Protein AF-Q9R1J3-F1 (afdb_monomer_lite)

Sequence (38 aa):
MTEEYRVPDGMVGLIIGRGGEQINKIQQDSGCKVQISP

pLDDT: mean 94.06, std 4.12, range [76.19, 97.88]

Organism: Mus musculus (NCBI:txid10090)

Secondary structure (DSSP, 8-state):
--------HHHHHHHH-GGGHHHHHHHHHH--------

Foldseek 3Di:
DDDDDDDDPVCPCVCCDDVSVNVVVVCVVVVDDDDDDD

Structure (mmCIF, N/CA/C/O backbone):
data_AF-Q9R1J3-F1
#
_entry.id   AF-Q9R1J3-F1
#
loop_
_atom_site.group_PDB
_atom_site.id
_atom_site.type_symbol
_atom_site.label_atom_id
_atom_site.label_alt_id
_atom_site.label_comp_id
_atom_site.label_asym_id
_atom_site.label_entity_id
_atom_site.label_seq_id
_atom_site.pdbx_PDB_ins_code
_atom_site.Cartn_x
_atom_site.Cartn_y
_atom_site.Cartn_z
_atom_site.occupancy
_atom_site.B_iso_or_equiv
_atom_site.auth_seq_id
_atom_site.auth_comp_id
_atom_site.auth_asym_id
_atom_site.auth_atom_id
_atom_site.pdbx_PDB_model_num
ATOM 1 N N . MET A 1 1 ? -0.898 -13.399 14.646 1.00 84.25 1 MET A N 1
ATOM 2 C CA . MET A 1 1 ? -0.685 -14.497 13.684 1.00 84.25 1 MET A CA 1
ATOM 3 C C . MET A 1 1 ? -0.427 -13.845 12.344 1.00 84.25 1 MET A C 1
ATOM 5 O O . MET A 1 1 ? -1.144 -12.906 12.024 1.00 84.25 1 MET A O 1
ATOM 9 N N . THR A 1 2 ? 0.624 -14.257 11.644 1.00 89.62 2 THR A N 1
ATOM 10 C CA . THR A 1 2 ? 1.030 -13.665 10.364 1.00 89.62 2 THR A CA 1
ATOM 11 C C . THR A 1 2 ? 1.092 -14.781 9.340 1.00 89.62 2 THR A C 1
ATOM 13 O O . THR A 1 2 ? 1.604 -15.855 9.647 1.00 89.62 2 THR A O 1
ATOM 16 N N . GLU A 1 3 ? 0.557 -14.523 8.155 1.00 93.19 3 GLU A N 1
ATOM 17 C CA . GLU A 1 3 ? 0.579 -15.445 7.027 1.00 93.19 3 GLU A CA 1
ATOM 18 C C . GLU A 1 3 ? 1.339 -14.795 5.873 1.00 93.19 3 GLU A C 1
ATOM 20 O O . GLU A 1 3 ? 1.208 -13.594 5.632 1.00 93.19 3 GLU A O 1
ATOM 25 N N . GLU A 1 4 ? 2.144 -15.591 5.175 1.00 94.25 4 GLU A N 1
ATOM 26 C CA . GLU A 1 4 ? 2.947 -15.139 4.044 1.00 94.25 4 GLU A CA 1
ATOM 27 C C . GLU A 1 4 ? 2.379 -15.693 2.741 1.00 94.25 4 GLU A C 1
ATOM 29 O O . GLU A 1 4 ? 2.177 -16.900 2.591 1.00 94.25 4 GLU A O 1
ATOM 34 N N . TYR A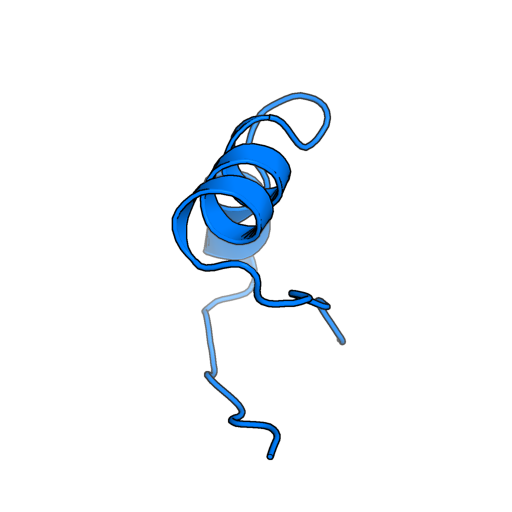 1 5 ? 2.173 -14.801 1.774 1.00 92.38 5 TYR A N 1
ATOM 35 C CA . TYR A 1 5 ? 1.672 -15.136 0.448 1.00 92.38 5 TYR A CA 1
ATOM 36 C C . TYR A 1 5 ? 2.653 -14.629 -0.604 1.00 92.38 5 TYR A C 1
ATOM 38 O O . TYR A 1 5 ? 2.978 -13.443 -0.646 1.00 92.38 5 TYR A O 1
ATOM 46 N N . ARG A 1 6 ? 3.129 -15.531 -1.468 1.00 94.69 6 ARG A N 1
ATOM 47 C CA . ARG A 1 6 ? 4.020 -15.172 -2.578 1.00 94.69 6 ARG A CA 1
ATOM 48 C C . ARG A 1 6 ? 3.199 -14.659 -3.748 1.00 94.69 6 ARG A C 1
ATOM 50 O O . ARG A 1 6 ? 2.250 -15.317 -4.173 1.00 94.69 6 ARG A O 1
ATOM 57 N N . VAL A 1 7 ? 3.607 -13.523 -4.294 1.00 91.88 7 VAL A N 1
ATOM 58 C CA . VAL A 1 7 ? 2.996 -12.920 -5.479 1.00 91.88 7 VAL A CA 1
ATOM 59 C C . VAL A 1 7 ? 4.080 -12.596 -6.503 1.00 91.88 7 VAL A C 1
ATOM 61 O O . VAL A 1 7 ? 5.196 -12.271 -6.106 1.00 91.88 7 VAL A O 1
ATOM 64 N N . PRO A 1 8 ? 3.794 -12.687 -7.811 1.00 95.31 8 PRO A N 1
ATOM 65 C CA . PRO A 1 8 ? 4.730 -12.227 -8.829 1.00 95.31 8 PRO A CA 1
ATOM 66 C C . PRO A 1 8 ? 4.989 -10.721 -8.706 1.00 95.31 8 PRO A C 1
ATOM 68 O O . PRO A 1 8 ? 4.043 -9.946 -8.553 1.00 95.31 8 PRO A O 1
ATOM 71 N N . ASP A 1 9 ? 6.239 -10.295 -8.880 1.00 91.75 9 ASP A N 1
ATOM 72 C CA . ASP A 1 9 ? 6.664 -8.893 -8.743 1.00 91.75 9 ASP A CA 1
ATOM 73 C C . ASP A 1 9 ? 5.827 -7.933 -9.601 1.00 91.75 9 ASP A C 1
ATOM 75 O O . ASP A 1 9 ? 5.397 -6.871 -9.148 1.00 91.75 9 ASP A O 1
ATOM 79 N N . GLY A 1 10 ? 5.511 -8.339 -10.836 1.00 93.75 10 GLY A N 1
ATOM 80 C CA . GLY A 1 10 ? 4.704 -7.544 -11.766 1.00 93.75 10 GLY A CA 1
ATOM 81 C C . GLY A 1 10 ? 3.260 -7.304 -11.307 1.00 93.75 10 GLY A C 1
ATOM 82 O O . GLY A 1 10 ? 2.591 -6.418 -11.831 1.00 93.75 10 GLY A O 1
ATOM 83 N N . MET A 1 11 ? 2.772 -8.066 -10.326 1.00 93.38 11 MET A N 1
ATOM 84 C CA . MET A 1 11 ? 1.419 -7.938 -9.781 1.00 93.38 11 MET A CA 1
ATOM 85 C C . MET A 1 11 ? 1.363 -7.088 -8.508 1.00 93.38 11 MET A C 1
ATOM 87 O O . MET A 1 11 ? 0.276 -6.664 -8.116 1.00 93.38 11 MET A O 1
ATOM 91 N N . VAL A 1 12 ? 2.505 -6.773 -7.888 1.00 94.38 12 VAL A N 1
ATOM 92 C CA . VAL A 1 12 ? 2.569 -6.008 -6.630 1.00 94.38 12 VAL A CA 1
ATOM 93 C C . VAL A 1 12 ? 1.882 -4.648 -6.768 1.00 94.38 12 VAL A C 1
ATOM 95 O O . VAL A 1 12 ? 1.077 -4.263 -5.921 1.00 94.38 12 VAL A O 1
ATOM 98 N N . GLY A 1 13 ? 2.123 -3.942 -7.876 1.00 94.94 13 GLY A N 1
ATOM 99 C CA . GLY A 1 13 ? 1.489 -2.647 -8.135 1.00 94.94 13 GLY A CA 1
ATOM 100 C C . GLY A 1 13 ? -0.038 -2.719 -8.234 1.00 94.94 13 GLY A C 1
ATOM 101 O O . GLY A 1 13 ? -0.719 -1.790 -7.801 1.00 94.94 13 GLY A O 1
ATOM 102 N N . LEU A 1 14 ? -0.580 -3.829 -8.750 1.00 95.06 14 LEU A N 1
ATOM 103 C CA . LEU A 1 14 ? -2.026 -4.038 -8.846 1.00 95.06 14 LEU A CA 1
ATOM 104 C C . LEU A 1 14 ? -2.648 -4.173 -7.456 1.00 95.06 14 LEU A C 1
ATOM 106 O O . LEU A 1 14 ? -3.649 -3.519 -7.200 1.00 95.06 14 LEU A O 1
ATOM 110 N N . ILE A 1 15 ? -2.008 -4.944 -6.569 1.00 94.25 15 ILE A N 1
ATOM 111 C CA . ILE A 1 15 ? -2.451 -5.181 -5.185 1.00 94.25 15 ILE A CA 1
ATOM 112 C C . ILE A 1 15 ? -2.400 -3.892 -4.352 1.00 94.25 15 ILE A C 1
AT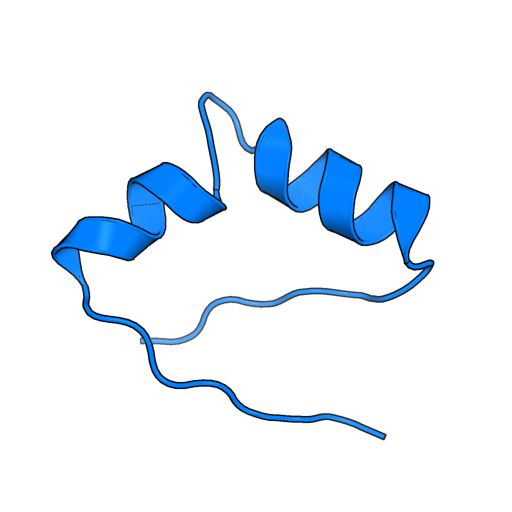OM 114 O O . ILE A 1 15 ? -3.281 -3.631 -3.534 1.00 94.25 15 ILE A O 1
ATOM 118 N N . ILE A 1 16 ? -1.364 -3.069 -4.548 1.00 95.88 16 ILE A N 1
ATOM 119 C CA . ILE A 1 16 ? -1.231 -1.781 -3.851 1.00 95.88 16 ILE A CA 1
ATOM 120 C C . ILE A 1 16 ? -2.313 -0.803 -4.334 1.00 95.88 16 ILE A C 1
ATOM 122 O O . ILE A 1 16 ? -2.940 -0.109 -3.528 1.00 95.88 16 ILE A O 1
ATOM 126 N N . GLY A 1 17 ? -2.556 -0.757 -5.644 1.00 96.50 17 GLY A N 1
ATOM 127 C CA . GLY A 1 17 ? -3.420 0.235 -6.271 1.00 96.50 17 GLY A CA 1
ATOM 128 C C . GLY A 1 17 ? -2.792 1.634 -6.303 1.00 96.50 17 GLY A C 1
ATOM 129 O O . GLY A 1 17 ? -1.738 1.908 -5.721 1.00 96.50 17 GLY A O 1
ATOM 130 N N . ARG A 1 18 ? -3.438 2.569 -7.006 1.00 96.62 18 ARG A N 1
ATOM 131 C CA . ARG A 1 18 ? -2.929 3.941 -7.143 1.00 96.62 18 ARG A CA 1
ATOM 132 C C . ARG A 1 18 ? -2.895 4.626 -5.774 1.00 96.62 18 ARG A C 1
ATOM 134 O O . ARG A 1 18 ? -3.913 4.716 -5.100 1.00 96.62 18 ARG A O 1
ATOM 141 N N . GLY A 1 19 ? -1.722 5.107 -5.359 1.00 95.94 19 GLY A N 1
ATOM 142 C CA . GLY A 1 19 ? -1.557 5.774 -4.061 1.00 95.94 19 GLY A CA 1
ATOM 143 C C . GLY A 1 19 ? -1.839 4.882 -2.843 1.00 95.94 19 GLY A C 1
ATOM 144 O O . GLY A 1 19 ? -2.064 5.410 -1.759 1.00 95.94 19 GLY A O 1
ATOM 145 N N . GLY A 1 20 ? -1.854 3.554 -3.006 1.00 96.81 20 GLY A N 1
ATOM 146 C CA . GLY A 1 20 ? -2.170 2.621 -1.923 1.00 96.81 20 GLY A CA 1
ATOM 147 C C . GLY A 1 20 ? -3.666 2.435 -1.647 1.00 96.81 20 GLY A C 1
ATOM 148 O O . GLY A 1 20 ? -4.019 1.860 -0.622 1.00 96.81 20 GLY A O 1
ATOM 149 N N . GLU A 1 21 ? -4.558 2.916 -2.520 1.00 97.88 21 GLU A N 1
ATOM 150 C CA . GLU A 1 21 ? -6.013 2.825 -2.320 1.00 97.88 21 GLU A CA 1
ATOM 151 C C . GLU A 1 21 ? -6.486 1.386 -2.059 1.00 97.88 21 GLU A C 1
ATOM 153 O O . GLU A 1 21 ? -7.243 1.138 -1.119 1.00 97.88 21 GLU A O 1
ATOM 158 N N . GLN A 1 22 ? -6.012 0.425 -2.857 1.00 97.50 22 GLN A N 1
ATOM 159 C CA . GLN A 1 22 ? -6.509 -0.946 -2.797 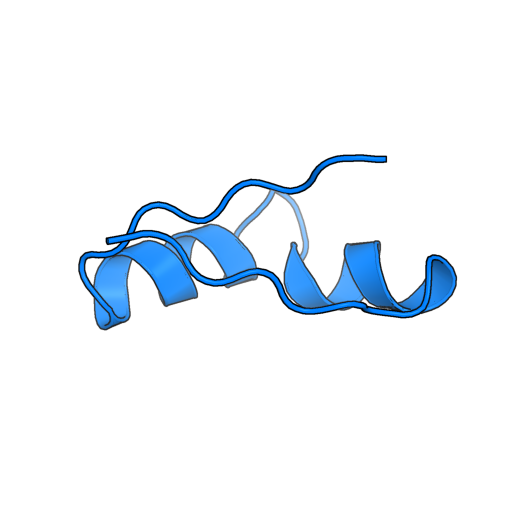1.00 97.50 22 GLN A CA 1
ATOM 160 C C . GLN A 1 22 ? -5.989 -1.680 -1.554 1.00 97.50 22 GLN A C 1
ATOM 162 O O . GLN A 1 22 ? -6.780 -2.295 -0.840 1.00 97.50 22 GLN A O 1
ATOM 167 N N . ILE A 1 23 ? -4.701 -1.546 -1.223 1.00 96.56 23 ILE A N 1
ATOM 168 C CA . ILE A 1 23 ? -4.145 -2.133 0.006 1.00 96.56 23 ILE A CA 1
ATOM 169 C C . ILE A 1 23 ? -4.750 -1.509 1.270 1.00 96.56 23 ILE A C 1
ATOM 171 O O . ILE A 1 23 ? -5.027 -2.222 2.232 1.00 96.56 23 ILE A O 1
ATOM 175 N N . ASN A 1 24 ? -5.031 -0.203 1.273 1.00 96.88 24 ASN A N 1
ATOM 176 C CA . ASN A 1 24 ? -5.697 0.453 2.400 1.00 96.88 24 ASN A CA 1
ATOM 177 C C . ASN A 1 24 ? -7.120 -0.066 2.593 1.00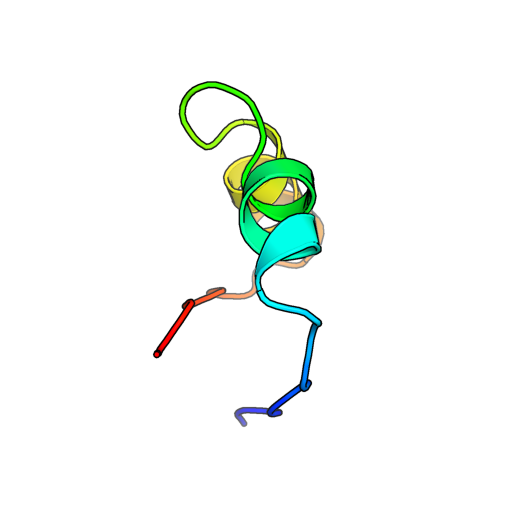 96.88 24 ASN A C 1
ATOM 179 O O . ASN A 1 24 ? -7.511 -0.350 3.724 1.00 96.88 24 ASN A O 1
ATOM 183 N N . LYS A 1 25 ? -7.859 -0.260 1.497 1.00 97.75 25 LYS A N 1
ATOM 184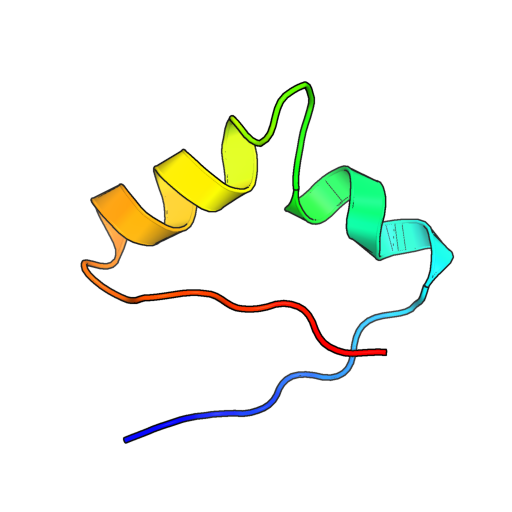 C CA . LYS A 1 25 ? -9.181 -0.880 1.540 1.00 97.75 25 LYS A CA 1
ATOM 185 C C . LYS A 1 25 ? -9.120 -2.306 2.089 1.00 97.75 25 LYS A C 1
ATOM 187 O O . LYS A 1 25 ? -9.884 -2.632 2.986 1.00 97.75 25 LYS A O 1
ATOM 192 N N . ILE A 1 26 ? -8.179 -3.132 1.622 1.00 95.75 26 ILE A N 1
ATOM 193 C CA . ILE A 1 26 ? -8.001 -4.507 2.125 1.00 95.75 26 ILE A CA 1
ATOM 194 C C . ILE A 1 26 ? -7.753 -4.499 3.637 1.00 95.75 26 ILE A C 1
ATOM 196 O O . ILE A 1 26 ? -8.369 -5.274 4.365 1.00 95.75 26 ILE A O 1
ATOM 200 N N . GLN A 1 27 ? -6.882 -3.614 4.122 1.00 96.94 27 GLN A N 1
ATOM 201 C CA . GLN A 1 27 ? -6.604 -3.480 5.554 1.00 96.94 27 GLN A CA 1
ATOM 202 C C . GLN A 1 27 ? -7.833 -3.019 6.347 1.00 96.94 27 GLN A C 1
ATOM 204 O O . GLN A 1 27 ? -8.097 -3.550 7.422 1.00 96.94 27 GLN A O 1
ATOM 209 N N . GLN A 1 28 ? -8.605 -2.066 5.818 1.00 97.81 28 GLN A N 1
ATOM 210 C CA . GLN A 1 28 ? -9.826 -1.577 6.457 1.00 97.81 28 GLN A CA 1
ATOM 211 C C . GLN A 1 28 ? -10.909 -2.660 6.529 1.00 97.81 28 GLN A C 1
ATOM 213 O O . GLN A 1 28 ? -11.492 -2.864 7.592 1.00 97.81 28 GLN A O 1
ATOM 218 N N . ASP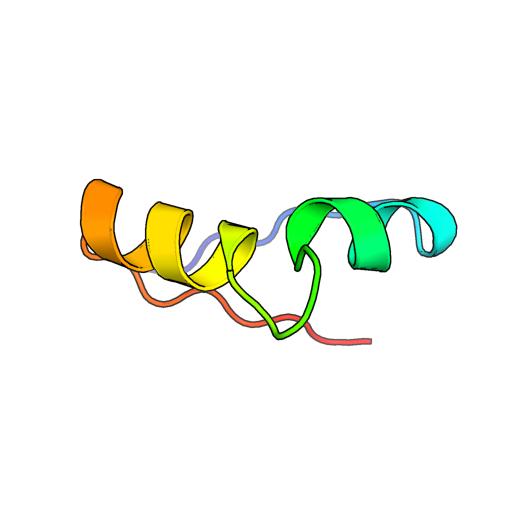 A 1 29 ? -11.145 -3.364 5.422 1.00 97.81 29 ASP A N 1
ATOM 219 C CA . ASP A 1 29 ? -12.193 -4.381 5.305 1.00 97.81 29 ASP A CA 1
ATOM 220 C C . ASP A 1 29 ? -11.861 -5.631 6.141 1.00 97.81 29 ASP A C 1
ATOM 222 O O . ASP A 1 29 ? -12.749 -6.243 6.731 1.00 97.81 29 ASP A O 1
ATOM 226 N N . SER A 1 30 ? -10.579 -6.007 6.217 1.00 95.56 30 SER A N 1
ATOM 227 C CA . SER A 1 30 ? -10.122 -7.180 6.981 1.00 95.56 30 SER A CA 1
ATOM 228 C C . SER A 1 30 ? -9.762 -6.881 8.439 1.00 95.56 30 SER A C 1
ATOM 230 O O . SER A 1 30 ? -9.587 -7.811 9.226 1.00 95.56 30 SER A O 1
ATOM 232 N N . GLY A 1 31 ? -9.565 -5.608 8.799 1.00 96.00 31 GLY A N 1
ATOM 233 C CA . GLY A 1 31 ? -8.982 -5.202 10.083 1.00 96.00 31 GLY A CA 1
ATOM 234 C C . GLY A 1 31 ? -7.528 -5.656 10.280 1.00 96.00 31 GLY A C 1
ATOM 235 O O . GLY A 1 31 ? -6.992 -5.551 11.385 1.00 96.00 31 GLY A O 1
ATOM 236 N N . CYS A 1 32 ? -6.887 -6.185 9.235 1.00 95.19 32 CYS A N 1
ATOM 237 C CA . CYS A 1 32 ? -5.528 -6.706 9.285 1.00 95.19 32 CYS A CA 1
ATOM 238 C C . CYS A 1 32 ? -4.513 -5.659 8.816 1.00 95.19 32 CYS A C 1
ATOM 240 O O . CYS A 1 32 ? -4.829 -4.739 8.064 1.00 95.19 32 CYS A O 1
ATOM 242 N N . LYS A 1 33 ? -3.253 -5.835 9.225 1.00 94.88 33 LYS A N 1
ATOM 243 C CA . LYS A 1 33 ? -2.123 -5.059 8.706 1.00 94.88 33 LYS A CA 1
ATOM 244 C C . LYS A 1 33 ? -1.448 -5.847 7.591 1.00 94.88 33 LYS A C 1
ATOM 246 O O . LYS A 1 33 ? -0.977 -6.955 7.830 1.00 94.88 33 LYS A O 1
ATOM 251 N N . VAL A 1 34 ? -1.374 -5.262 6.401 1.00 95.06 34 VAL A N 1
ATOM 252 C CA . VAL A 1 34 ? -0.744 -5.875 5.228 1.00 95.06 34 VAL A CA 1
ATOM 253 C C . VAL A 1 34 ? 0.592 -5.185 4.987 1.00 95.06 34 VAL A C 1
ATOM 255 O O . VAL A 1 34 ? 0.673 -3.958 4.950 1.00 95.06 34 VAL A O 1
ATOM 258 N N . GLN A 1 35 ? 1.657 -5.969 4.848 1.00 93.38 35 GLN A N 1
ATOM 259 C CA . GLN A 1 35 ? 2.996 -5.467 4.552 1.00 93.38 35 GLN A CA 1
ATOM 260 C C . GLN A 1 35 ? 3.553 -6.202 3.341 1.00 93.38 35 GLN A C 1
ATOM 262 O O . GLN A 1 35 ? 3.341 -7.401 3.190 1.00 93.38 35 GLN A O 1
ATOM 267 N N . ILE A 1 36 ? 4.257 -5.463 2.488 1.00 91.38 36 ILE A N 1
ATOM 268 C CA . ILE A 1 36 ? 4.921 -6.005 1.307 1.00 91.38 36 ILE A CA 1
ATOM 269 C C . ILE A 1 36 ? 6.416 -5.960 1.585 1.00 91.38 36 ILE A C 1
ATOM 271 O O . ILE A 1 36 ? 6.958 -4.898 1.898 1.00 91.38 36 ILE A O 1
ATOM 275 N N . SER A 1 37 ? 7.056 -7.117 1.496 1.00 86.75 37 SER A N 1
ATOM 276 C CA . SER A 1 37 ? 8.503 -7.274 1.585 1.00 86.75 37 SER A CA 1
ATOM 277 C C . SER A 1 37 ? 9.058 -7.725 0.229 1.00 86.75 37 SER A C 1
ATOM 279 O O . SER A 1 37 ? 8.346 -8.443 -0.478 1.00 86.75 37 SER A O 1
ATOM 281 N N . PRO A 1 38 ? 10.285 -7.304 -0.134 1.00 76.19 38 PRO A N 1
ATOM 282 C CA . PRO A 1 38 ? 11.031 -7.884 -1.251 1.00 76.19 38 PRO A CA 1
ATOM 283 C C . PRO A 1 38 ? 11.242 -9.394 -1.098 1.00 76.19 38 PRO A C 1
ATOM 285 O O . PRO A 1 38 ? 11.268 -9.872 0.062 1.00 76.19 38 PRO A O 1
#

InterPro domains:
  IPR004088 K Homology domain, type 1 [PF00013] (2-36)
  IPR036612 K Homology domain, type 1 superfamily [G3DSA:3.30.1370.10] (1-38)
  IPR036612 K Homology domain, type 1 superfamily [SSF54791] (2-37)

Radius of gyration: 10.16 Å; chains: 1; bounding box: 23×21×25 Å